Protein AF-A0A401PYP1-F1 (afdb_monomer)

Organism: Scyliorhinus torazame (NCBI:txid75743)

Foldseek 3Di:
DDDDDDDDDPVDDVPCPLPPVPRDDDDDDDDDEDPLVLDDPVVCVVPRWDFQDKDADPVDNQWIWTWTQQQKIAIHGRVHHGDPVGMDHDPPPDRQRWGQNDWDADPVGDTDTDTHRPPD

Sequence (120 aa):
VVVELQKADFAGSLTDLGLIPGGKIKLIHSSSIEVNSFLPRNLVQLGSPKTLSIRFLPSDPNHFFIGTDIGLVSHGTRHGLQAAPKLYKPQINGARPVQVTCIDFCHFGKTLFLGSEPNL

Nearest PDB structures (foldseek):
  8rgh-assembly1_C  TM=6.516E-01  e=3.880E-08  Homo sapiens
  8glv-assembly1_AF  TM=7.349E-01  e=1.192E-02  Chlamydomonas reinhardtii
  6zym-assembly1_p  TM=6.897E-01  e=8.210E-02  Homo sapiens
  8i0w-assembly1_1  TM=6.915E-01  e=1.530E-01  Homo sapiens
  7wb4-assembly1_c  TM=6.908E-01  e=3.436E-01  Xenopus laevis

Solvent-accessible surface area (backbone atoms only — not comparable to full-atom values): 7933 Å² total; per-residue (Å²): 137,88,82,86,81,89,75,89,53,92,92,56,53,96,85,55,88,63,78,55,94,86,52,87,82,83,86,73,94,85,81,86,71,74,71,73,77,63,50,74,78,87,45,56,91,80,48,81,79,44,82,60,29,76,42,63,38,86,94,45,74,53,34,34,38,38,20,14,52,60,36,36,34,26,27,35,31,77,86,75,43,75,37,89,73,48,65,47,67,74,85,71,92,60,100,67,61,32,24,18,64,43,68,52,73,45,94,87,77,45,85,46,77,48,66,48,63,96,84,123

Structure (mmCIF, N/CA/C/O backbone):
data_A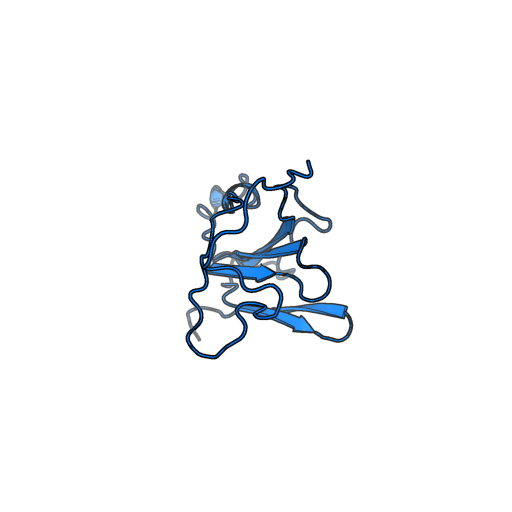F-A0A401PYP1-F1
#
_entry.id   AF-A0A401PYP1-F1
#
loop_
_atom_site.group_PDB
_atom_site.id
_atom_site.type_symbol
_atom_site.label_atom_id
_atom_site.label_alt_id
_atom_site.label_comp_id
_atom_site.label_asym_id
_atom_site.label_entity_id
_atom_site.label_seq_id
_atom_site.pdbx_PDB_ins_code
_atom_site.Cartn_x
_atom_site.Cartn_y
_atom_site.Cartn_z
_atom_site.occupancy
_atom_site.B_iso_or_equiv
_atom_site.auth_seq_id
_atom_site.auth_comp_id
_atom_site.auth_asym_id
_atom_site.auth_atom_id
_atom_site.pdbx_PDB_model_num
ATOM 1 N N . VAL A 1 1 ? 14.493 13.130 -21.061 1.00 40.69 1 VAL A N 1
ATOM 2 C CA . VAL A 1 1 ? 15.832 13.672 -21.383 1.00 40.69 1 VAL A CA 1
ATOM 3 C C . VAL A 1 1 ? 16.748 12.483 -21.583 1.00 40.69 1 VAL A C 1
ATOM 5 O O . VAL A 1 1 ? 16.864 11.683 -20.665 1.00 40.69 1 VAL A O 1
ATOM 8 N N . VAL A 1 2 ? 17.276 12.302 -22.792 1.00 41.31 2 VAL A N 1
ATOM 9 C CA . VAL A 1 2 ? 18.235 11.236 -23.115 1.00 41.31 2 VAL A CA 1
ATOM 10 C C . VAL A 1 2 ? 19.624 11.854 -23.024 1.00 41.31 2 VAL A C 1
ATOM 12 O O . VAL A 1 2 ? 19.846 12.917 -23.597 1.00 41.31 2 VAL A O 1
ATOM 15 N N . VAL A 1 3 ? 20.519 11.230 -22.259 1.00 57.00 3 VAL A N 1
ATOM 16 C CA . VAL A 1 3 ? 21.922 11.642 -22.140 1.00 57.00 3 VAL A CA 1
ATOM 17 C C . VAL A 1 3 ? 22.774 10.516 -22.702 1.00 57.00 3 VAL A C 1
ATOM 19 O O . VAL A 1 3 ? 22.706 9.388 -22.220 1.00 57.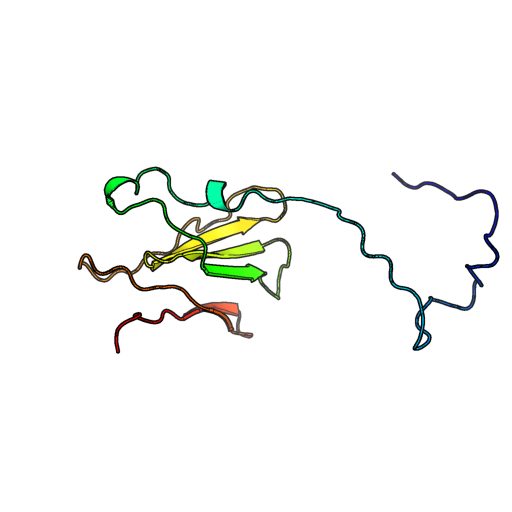00 3 VAL A O 1
ATOM 22 N N . GLU A 1 4 ? 23.549 10.826 -23.735 1.00 52.00 4 GLU A N 1
ATOM 23 C CA . GLU A 1 4 ? 24.520 9.916 -24.333 1.00 52.00 4 GLU A CA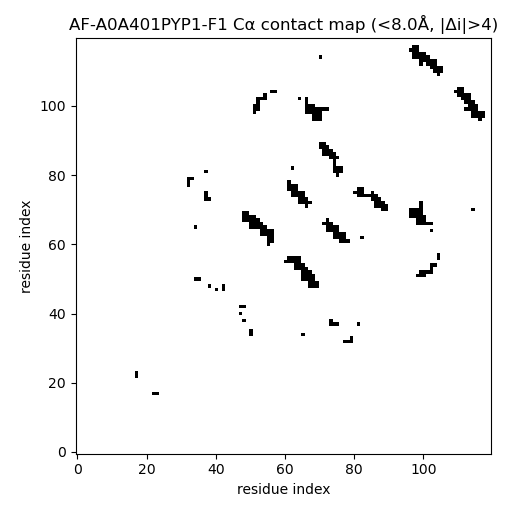 1
ATOM 24 C C . GLU A 1 4 ? 25.827 9.997 -23.526 1.00 52.00 4 GLU A C 1
ATOM 26 O O . GLU A 1 4 ? 26.386 11.080 -23.337 1.00 52.00 4 GLU A O 1
ATOM 31 N N . LEU A 1 5 ? 26.289 8.868 -22.980 1.00 52.41 5 LEU A N 1
ATOM 32 C CA . LEU A 1 5 ? 27.505 8.816 -22.164 1.00 52.41 5 LEU A CA 1
ATOM 33 C C . LEU A 1 5 ? 28.740 8.706 -23.068 1.00 52.41 5 LEU A C 1
ATOM 35 O O . LEU A 1 5 ? 28.979 7.682 -23.706 1.00 52.41 5 LEU A O 1
ATOM 39 N N . GLN A 1 6 ? 29.553 9.764 -23.092 1.00 53.44 6 GLN A N 1
ATOM 40 C CA . GLN A 1 6 ? 30.880 9.750 -23.701 1.00 53.44 6 GLN A CA 1
ATOM 41 C C . GLN A 1 6 ? 31.845 8.959 -22.806 1.00 53.44 6 GLN A C 1
ATOM 43 O O . GLN A 1 6 ? 32.265 9.463 -21.767 1.00 53.44 6 GLN A O 1
ATOM 48 N N . LYS A 1 7 ? 32.231 7.761 -23.267 1.00 53.09 7 LYS A N 1
ATOM 49 C CA . LYS A 1 7 ? 33.283 6.854 -22.754 1.00 53.09 7 LYS A CA 1
ATOM 50 C C . LYS A 1 7 ? 32.764 5.655 -21.952 1.00 53.09 7 LYS A C 1
ATOM 52 O O . LYS A 1 7 ? 32.171 5.788 -20.888 1.00 53.09 7 LYS A O 1
ATOM 57 N N . ALA A 1 8 ? 33.053 4.473 -22.499 1.00 51.44 8 ALA A N 1
ATOM 58 C CA . ALA A 1 8 ? 32.752 3.179 -21.909 1.00 51.44 8 ALA A CA 1
ATOM 59 C C . ALA A 1 8 ? 33.553 2.978 -20.616 1.00 51.44 8 ALA A C 1
ATOM 61 O O . ALA A 1 8 ? 34.786 3.014 -20.622 1.00 51.44 8 ALA A O 1
ATOM 62 N N . ASP A 1 9 ? 32.832 2.781 -19.517 1.00 49.41 9 ASP A N 1
ATOM 63 C CA . ASP A 1 9 ? 33.391 2.334 -18.250 1.00 49.41 9 ASP A CA 1
ATOM 64 C C . ASP A 1 9 ? 33.651 0.822 -18.349 1.00 49.41 9 ASP A C 1
ATOM 66 O O . ASP A 1 9 ? 32.788 0.070 -18.804 1.00 49.41 9 ASP A O 1
ATOM 70 N N . PHE A 1 10 ? 34.829 0.350 -17.938 1.00 51.19 10 PHE A N 1
ATOM 71 C CA . PHE A 1 10 ? 35.197 -1.077 -17.998 1.00 51.19 10 PHE A CA 1
ATOM 72 C C . PHE A 1 10 ? 34.375 -1.954 -17.028 1.00 51.19 10 PHE A C 1
ATOM 74 O O . PHE A 1 10 ? 34.538 -3.171 -17.003 1.00 51.19 10 PHE A O 1
ATOM 81 N N . ALA A 1 11 ? 33.456 -1.351 -16.270 1.00 51.78 11 ALA A N 1
ATOM 82 C CA . ALA A 1 11 ? 32.381 -2.028 -15.549 1.00 51.78 11 ALA A CA 1
ATOM 83 C C . ALA A 1 11 ? 31.119 -2.296 -16.408 1.00 51.78 11 ALA A C 1
ATOM 85 O O . ALA A 1 11 ? 30.119 -2.774 -15.880 1.00 51.78 11 ALA A O 1
ATOM 86 N N . GLY A 1 12 ? 31.147 -1.993 -17.712 1.00 49.34 12 GLY A N 1
ATOM 87 C CA . GLY A 1 12 ? 30.036 -2.158 -18.652 1.00 49.34 12 GLY A CA 1
ATOM 88 C C . GLY A 1 12 ? 30.462 -2.872 -19.932 1.00 49.34 12 GLY A C 1
ATOM 89 O O . GLY A 1 12 ? 30.572 -2.250 -20.9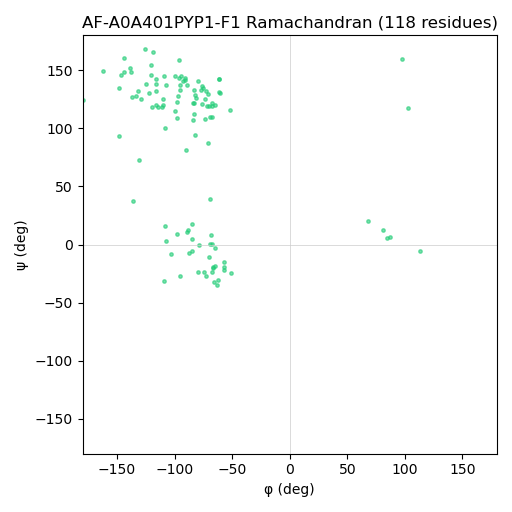89 1.00 49.34 12 GLY A O 1
ATOM 90 N N . SER A 1 13 ? 30.704 -4.184 -19.855 1.00 47.47 13 SER A N 1
ATOM 91 C CA . SER A 1 13 ? 30.808 -5.006 -21.065 1.00 47.47 13 SER A CA 1
ATOM 92 C C . SER A 1 13 ? 29.489 -4.934 -21.841 1.00 47.47 13 SER A C 1
ATOM 94 O O . SER A 1 13 ? 28.430 -5.183 -21.274 1.00 47.47 13 SER A O 1
ATOM 96 N N . LEU A 1 14 ? 29.547 -4.665 -23.151 1.00 49.53 14 LEU A N 1
ATOM 97 C CA . LEU A 1 14 ? 28.387 -4.688 -24.060 1.00 49.53 14 LEU A CA 1
ATOM 98 C C . LEU A 1 14 ? 27.650 -6.043 -24.075 1.00 49.53 14 LEU A C 1
ATOM 100 O O . LEU A 1 14 ? 26.524 -6.121 -24.560 1.00 49.53 14 LEU A O 1
ATOM 104 N N . THR A 1 15 ? 28.275 -7.104 -23.554 1.00 51.50 15 THR A N 1
ATOM 105 C CA . THR A 1 15 ? 27.701 -8.452 -23.456 1.00 51.50 15 THR A CA 1
ATOM 106 C C . THR A 1 15 ? 27.216 -8.821 -22.054 1.00 51.50 15 THR A C 1
ATOM 108 O O . THR A 1 15 ? 26.609 -9.878 -21.900 1.00 51.50 15 THR A O 1
ATOM 111 N N . ASP A 1 16 ? 27.488 -8.004 -21.032 1.00 53.56 16 ASP A N 1
ATOM 112 C CA . ASP A 1 16 ? 27.073 -8.278 -19.657 1.00 53.56 16 ASP A CA 1
ATOM 113 C C . ASP A 1 16 ? 25.955 -7.316 -19.256 1.00 53.56 16 ASP A C 1
ATOM 115 O O . ASP A 1 16 ? 26.178 -6.164 -18.893 1.00 53.56 16 ASP A O 1
ATOM 119 N N . LEU A 1 17 ? 24.720 -7.813 -19.315 1.00 55.75 17 LEU A N 1
ATOM 120 C CA . LEU A 1 17 ? 23.531 -7.103 -18.841 1.00 55.75 17 LEU A CA 1
ATOM 121 C C . LEU A 1 17 ? 23.505 -6.949 -17.303 1.00 55.75 17 LEU A C 1
ATOM 123 O O . LEU A 1 17 ? 22.481 -6.551 -16.749 1.00 55.75 17 LEU A O 1
ATOM 127 N N . GLY A 1 18 ? 24.587 -7.291 -16.591 1.00 54.19 18 GLY A N 1
ATOM 128 C CA . GLY A 1 18 ? 24.656 -7.240 -15.131 1.00 54.19 18 GLY A CA 1
ATOM 129 C C . GLY A 1 18 ? 23.753 -8.279 -14.463 1.00 54.19 18 GLY A C 1
ATOM 130 O O . GLY A 1 18 ? 23.388 -8.124 -13.299 1.00 54.19 18 GLY A O 1
ATOM 131 N N . LEU A 1 19 ? 23.371 -9.325 -15.208 1.00 60.31 19 LEU A N 1
ATOM 132 C CA . LEU A 1 19 ? 22.440 -10.379 -14.784 1.00 60.31 19 LEU A CA 1
ATOM 133 C C . LEU A 1 19 ? 23.152 -11.641 -14.278 1.00 60.31 19 LEU A C 1
ATOM 135 O O . LEU A 1 19 ? 22.514 -12.668 -14.047 1.00 60.31 19 LEU A O 1
ATOM 139 N N . ILE A 1 20 ? 24.471 -11.584 -14.100 1.00 62.31 20 ILE A N 1
ATOM 140 C CA . ILE A 1 20 ? 25.238 -12.688 -13.529 1.00 62.31 20 ILE A CA 1
ATOM 141 C C . ILE A 1 20 ? 24.924 -12.762 -12.023 1.00 62.31 20 ILE A C 1
ATOM 143 O O . ILE A 1 20 ? 24.981 -11.729 -11.343 1.00 62.31 20 ILE A O 1
ATOM 147 N N . PRO A 1 21 ? 24.609 -13.947 -11.462 1.00 58.25 21 PRO A N 1
ATOM 148 C CA . PRO A 1 21 ? 24.501 -14.114 -10.015 1.00 58.25 21 PRO A CA 1
ATOM 149 C C . PRO A 1 21 ? 25.770 -13.576 -9.326 1.00 58.25 21 PRO A C 1
ATOM 151 O O . PRO A 1 21 ? 26.864 -14.077 -9.571 1.00 58.25 21 PRO A O 1
ATOM 154 N N . GLY A 1 22 ? 25.635 -12.521 -8.511 1.00 68.06 22 GLY A N 1
ATOM 155 C CA . GLY A 1 22 ? 26.762 -11.782 -7.909 1.00 68.06 22 GLY A CA 1
ATOM 156 C C . GLY A 1 22 ? 26.941 -10.334 -8.398 1.00 68.06 22 GLY A C 1
ATOM 157 O O . GLY A 1 22 ? 27.764 -9.603 -7.843 1.00 68.06 2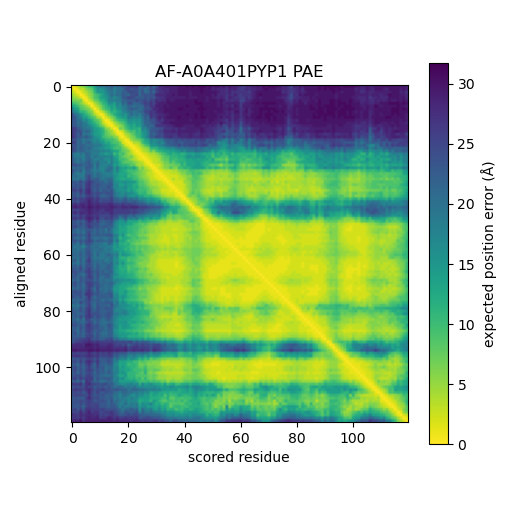2 GLY A O 1
ATOM 158 N N . GLY A 1 23 ? 26.161 -9.890 -9.389 1.00 66.31 23 GLY A N 1
ATOM 159 C CA . GLY A 1 23 ? 26.113 -8.495 -9.836 1.00 66.31 23 GLY A CA 1
ATOM 160 C C . GLY A 1 23 ? 25.652 -7.522 -8.740 1.00 66.31 23 GLY A C 1
ATOM 161 O O . GLY A 1 23 ? 24.769 -7.824 -7.935 1.00 66.31 23 GLY A O 1
ATOM 162 N N . LYS A 1 24 ? 26.251 -6.324 -8.693 1.00 69.38 24 LYS A N 1
ATOM 163 C CA . LYS A 1 24 ? 25.903 -5.279 -7.714 1.00 69.38 24 LYS A CA 1
ATOM 164 C C . LYS A 1 24 ? 24.706 -4.466 -8.212 1.00 69.38 24 LYS A C 1
ATOM 166 O O . LYS A 1 24 ? 24.848 -3.633 -9.101 1.00 69.38 24 LYS A O 1
ATOM 171 N N . ILE A 1 25 ? 23.540 -4.661 -7.602 1.00 69.50 25 ILE A N 1
ATOM 172 C CA . ILE A 1 25 ? 22.345 -3.853 -7.878 1.00 69.50 25 ILE A CA 1
ATOM 173 C C . ILE A 1 25 ? 22.419 -2.561 -7.056 1.00 69.50 25 ILE A C 1
ATOM 175 O O . ILE A 1 25 ? 22.489 -2.604 -5.827 1.00 69.50 25 ILE A O 1
ATOM 179 N N . LYS A 1 26 ? 22.380 -1.399 -7.719 1.00 74.75 26 LYS A N 1
ATOM 180 C CA . LYS A 1 26 ? 22.271 -0.094 -7.049 1.00 74.75 26 LYS A CA 1
ATOM 181 C C . LYS A 1 26 ? 20.816 0.368 -7.059 1.00 74.75 26 LYS A C 1
ATOM 183 O O . LYS A 1 26 ? 20.297 0.769 -8.096 1.00 74.75 26 LYS A O 1
ATOM 188 N N . LEU A 1 27 ? 20.171 0.344 -5.895 1.00 73.62 27 LEU A N 1
ATOM 189 C CA . LEU A 1 27 ? 18.854 0.952 -5.713 1.00 73.62 27 LEU A CA 1
ATOM 190 C C . LEU A 1 27 ? 19.021 2.458 -5.496 1.00 73.62 27 LEU A C 1
ATOM 192 O O . LEU A 1 27 ? 19.783 2.890 -4.633 1.00 73.62 27 LEU A O 1
ATOM 196 N N . ILE A 1 28 ? 18.323 3.255 -6.301 1.00 79.81 28 ILE A N 1
ATOM 197 C CA . ILE A 1 28 ? 18.349 4.718 -6.231 1.00 79.81 28 ILE A CA 1
ATOM 198 C C . ILE A 1 28 ? 16.947 5.188 -5.848 1.00 79.81 28 ILE A C 1
ATOM 200 O O . ILE A 1 28 ? 15.958 4.742 -6.428 1.00 79.81 28 ILE A O 1
ATOM 204 N N . HIS A 1 29 ? 16.857 6.090 -4.871 1.00 77.75 29 HIS A N 1
ATOM 205 C CA . HIS A 1 29 ? 15.589 6.690 -4.471 1.00 77.75 29 HIS A CA 1
ATOM 206 C C . HIS A 1 29 ? 15.081 7.627 -5.576 1.00 77.75 29 HIS A C 1
ATOM 208 O O . HIS A 1 29 ? 15.654 8.692 -5.803 1.00 77.75 29 HIS A O 1
ATOM 214 N N . SER A 1 30 ? 14.010 7.233 -6.263 1.00 73.50 30 SER A N 1
ATOM 215 C CA . SER A 1 30 ? 13.452 7.982 -7.395 1.00 73.50 30 SER A CA 1
ATOM 216 C C . SER A 1 30 ? 12.302 8.920 -7.016 1.00 73.50 30 SER A C 1
ATOM 218 O O . SER A 1 30 ? 12.093 9.922 -7.693 1.00 73.50 30 SER A O 1
ATOM 220 N N . SER A 1 31 ? 11.552 8.621 -5.950 1.00 76.44 31 SER A N 1
ATOM 221 C CA . SER A 1 31 ? 10.350 9.376 -5.567 1.00 76.44 31 SER A CA 1
ATOM 222 C C . SER A 1 31 ? 9.948 9.121 -4.116 1.00 76.44 31 SER A C 1
ATOM 224 O O . SER A 1 31 ? 10.099 7.998 -3.639 1.00 76.44 31 SER A O 1
ATOM 226 N N . SER A 1 32 ? 9.342 10.122 -3.473 1.00 83.06 32 SER A N 1
ATOM 227 C CA . SER A 1 32 ? 8.702 10.004 -2.156 1.00 83.06 32 SER A CA 1
ATOM 228 C C . SER A 1 32 ? 7.222 10.379 -2.252 1.00 83.06 32 SER A C 1
ATOM 230 O O . SER A 1 32 ? 6.856 11.246 -3.045 1.00 83.06 32 SER A O 1
ATOM 232 N N . ILE A 1 33 ? 6.374 9.715 -1.464 1.00 84.94 33 ILE A N 1
ATOM 233 C CA . ILE A 1 33 ? 4.923 9.925 -1.432 1.00 84.94 33 ILE A CA 1
ATOM 234 C C . ILE A 1 33 ? 4.495 10.120 0.022 1.00 84.94 33 ILE A C 1
ATOM 236 O O . ILE A 1 33 ? 4.740 9.263 0.871 1.00 84.94 33 ILE A O 1
ATOM 240 N N . GLU A 1 34 ? 3.809 11.225 0.308 1.00 87.31 34 GLU A N 1
ATOM 241 C CA . GLU A 1 34 ? 3.267 11.496 1.639 1.00 87.31 34 GLU A CA 1
ATOM 242 C C . GLU A 1 34 ? 1.928 10.770 1.842 1.00 87.31 34 GLU A C 1
ATOM 244 O O . GLU A 1 34 ? 0.861 11.271 1.488 1.00 87.31 34 GLU A O 1
ATOM 249 N N . VAL A 1 35 ? 1.967 9.577 2.437 1.00 82.44 35 VAL A N 1
ATOM 250 C CA . VAL A 1 35 ? 0.790 8.699 2.613 1.00 82.44 35 VAL A CA 1
ATOM 251 C C . VAL A 1 35 ? -0.330 9.302 3.473 1.00 82.44 35 VAL A C 1
ATOM 253 O O . VAL A 1 35 ? -1.508 9.059 3.214 1.00 82.44 35 VAL A O 1
ATOM 256 N N . ASN A 1 36 ? 0.005 10.156 4.443 1.00 80.50 36 ASN A N 1
ATOM 257 C CA . ASN A 1 36 ? -0.983 10.805 5.313 1.00 80.50 36 ASN A CA 1
ATOM 258 C C . ASN A 1 36 ? -1.877 11.801 4.556 1.00 80.50 36 ASN A C 1
ATOM 260 O O . ASN A 1 36 ? -3.007 12.053 4.972 1.00 80.50 36 ASN A O 1
ATOM 264 N N . SER A 1 37 ? -1.411 12.332 3.420 1.00 83.06 37 SER A N 1
ATOM 265 C CA . SER A 1 37 ? -2.186 13.260 2.584 1.00 83.06 37 SER A CA 1
ATOM 266 C C . SER A 1 37 ? -3.412 12.604 1.927 1.00 83.06 37 SER A C 1
ATOM 268 O O . SER A 1 37 ? -4.366 13.292 1.555 1.00 83.06 37 SER A O 1
ATOM 270 N N . PHE A 1 38 ? -3.423 11.271 1.826 1.00 85.06 38 PHE A N 1
ATOM 271 C CA . PHE A 1 38 ? -4.519 10.489 1.248 1.00 85.06 38 PHE A CA 1
ATOM 272 C C . PHE A 1 38 ? -5.602 10.128 2.270 1.00 85.06 38 PHE A C 1
ATOM 274 O O . PHE A 1 38 ? -6.643 9.584 1.894 1.00 85.06 38 PHE A O 1
ATOM 281 N N . LEU A 1 39 ? -5.374 10.409 3.553 1.00 82.25 39 LEU A N 1
ATOM 282 C CA . LEU A 1 39 ? -6.308 10.096 4.626 1.00 82.25 39 LEU A CA 1
ATOM 283 C C . LEU A 1 39 ? -7.238 11.294 4.886 1.00 82.25 39 LEU A C 1
ATOM 285 O O . LEU A 1 39 ? -6.795 12.446 4.833 1.00 82.25 39 LEU A O 1
ATOM 289 N N . PRO A 1 40 ? -8.538 11.082 5.158 1.00 76.44 40 PRO A N 1
ATOM 290 C CA . PRO A 1 40 ? -9.456 12.200 5.309 1.00 76.44 40 PRO A CA 1
ATOM 291 C C . PRO A 1 40 ? -9.192 12.938 6.628 1.00 76.44 40 PRO A C 1
ATOM 293 O O . PRO A 1 40 ? -9.365 12.386 7.713 1.00 76.44 40 PRO A O 1
ATOM 296 N N . ARG A 1 41 ? -8.839 14.226 6.537 1.00 71.38 41 ARG A N 1
ATOM 297 C CA . ARG A 1 41 ? -8.561 15.079 7.708 1.00 71.38 41 ARG A CA 1
ATOM 298 C C . ARG A 1 41 ? -9.778 15.354 8.597 1.00 71.38 41 ARG A C 1
ATOM 300 O O . ARG A 1 41 ? -9.605 15.713 9.749 1.00 71.38 41 ARG A O 1
ATOM 307 N N . ASN A 1 42 ? -11.003 15.173 8.100 1.00 65.38 42 ASN A N 1
ATOM 308 C CA . ASN A 1 42 ? -12.225 15.428 8.878 1.00 65.38 42 ASN A CA 1
ATOM 309 C C . ASN A 1 42 ? -12.583 14.306 9.874 1.00 65.38 42 ASN A C 1
ATOM 311 O O . ASN A 1 42 ? -13.566 14.432 10.595 1.00 65.38 42 ASN A O 1
ATOM 315 N N . LEU A 1 43 ? -11.799 13.225 9.945 1.00 62.00 43 LEU A N 1
ATOM 316 C CA . LEU A 1 43 ? -12.001 12.127 10.904 1.00 62.00 43 LEU A CA 1
ATOM 317 C C . LEU A 1 43 ? -11.275 12.325 12.238 1.00 62.00 43 LEU A C 1
ATOM 319 O O . LEU A 1 43 ? -11.257 11.413 13.055 1.00 62.00 43 LEU A O 1
ATOM 323 N N . VAL A 1 44 ? -10.730 13.520 12.490 1.00 52.88 44 VAL A N 1
ATOM 324 C CA . VAL A 1 44 ? -10.020 13.884 13.734 1.00 52.88 44 VAL A CA 1
ATOM 325 C C . VAL A 1 44 ? -10.826 13.559 15.000 1.00 52.88 44 VAL A C 1
ATOM 327 O O . VAL A 1 44 ? -10.236 13.288 16.041 1.00 52.88 44 VAL A O 1
ATOM 330 N N . GLN A 1 45 ? -12.157 13.493 14.910 1.00 54.81 45 GLN A N 1
ATOM 331 C CA . GLN A 1 45 ? -13.032 13.103 16.019 1.00 54.81 45 GLN A CA 1
ATOM 332 C C . GLN A 1 45 ? -12.840 11.642 16.488 1.00 54.81 45 GLN A C 1
ATOM 334 O O . GLN A 1 45 ? -13.223 11.320 17.608 1.00 54.81 45 GLN A O 1
ATOM 339 N N . LEU A 1 46 ? -12.229 10.780 15.663 1.00 57.25 46 LEU A N 1
ATOM 340 C CA . LEU A 1 46 ? -11.943 9.365 15.946 1.00 57.25 46 LEU A CA 1
ATOM 341 C C . LEU A 1 46 ? -10.445 9.087 16.209 1.00 57.25 46 LEU A C 1
ATOM 343 O O . LEU A 1 46 ? -10.061 7.939 16.413 1.00 57.25 46 LEU A O 1
ATOM 347 N N . GLY A 1 47 ? -9.602 10.127 16.216 1.00 63.47 47 GLY A N 1
ATOM 348 C CA . GLY A 1 47 ? -8.139 10.016 16.228 1.00 63.47 47 GLY A CA 1
ATOM 349 C C . GLY A 1 47 ? -7.528 10.148 14.829 1.00 63.47 47 GLY A C 1
ATOM 350 O O . GLY A 1 47 ? -8.210 10.006 13.814 1.00 63.47 47 GLY A O 1
ATOM 351 N N . SER A 1 48 ? -6.235 10.477 14.754 1.00 74.69 48 SER A N 1
ATOM 352 C CA . SER A 1 48 ? -5.526 10.528 13.473 1.00 74.69 48 SER A CA 1
ATOM 353 C C . SER A 1 48 ? -5.354 9.106 12.921 1.00 74.69 48 SER A C 1
ATOM 355 O O . SER A 1 48 ? -4.711 8.287 13.581 1.00 74.69 48 SER A O 1
ATOM 357 N N . PRO A 1 49 ? -5.901 8.791 11.730 1.00 82.44 49 PRO A N 1
ATOM 358 C CA . PRO A 1 49 ? -5.792 7.452 11.165 1.00 82.44 49 PRO A CA 1
ATOM 359 C C . PRO A 1 49 ? -4.329 7.088 10.929 1.00 82.44 49 PRO A C 1
ATOM 361 O O . PRO A 1 49 ? -3.574 7.859 10.327 1.00 82.44 49 PRO A O 1
ATOM 364 N N . LYS A 1 50 ? -3.933 5.903 11.387 1.00 87.62 50 LYS A N 1
ATOM 365 C CA . LYS A 1 50 ? -2.599 5.351 11.156 1.00 87.62 50 LYS A CA 1
ATOM 366 C C . LYS A 1 50 ? -2.631 4.425 9.955 1.00 87.62 50 LYS A C 1
ATOM 368 O O . LYS A 1 50 ? -3.537 3.611 9.798 1.00 87.62 50 LYS A O 1
ATOM 373 N N . THR A 1 51 ? -1.607 4.533 9.117 1.00 91.06 51 THR A N 1
ATOM 374 C CA . THR A 1 51 ? -1.397 3.599 8.008 1.00 91.06 51 THR A CA 1
ATOM 375 C C . THR A 1 51 ? -0.892 2.266 8.554 1.00 91.06 51 THR A C 1
ATOM 377 O O . THR A 1 51 ? 0.119 2.239 9.252 1.00 91.06 51 THR A O 1
ATOM 380 N N . LEU A 1 52 ? -1.580 1.173 8.221 1.00 91.25 52 LEU A N 1
ATOM 381 C CA . LEU A 1 52 ? -1.204 -0.192 8.602 1.00 91.25 52 LEU A CA 1
ATOM 382 C C . LEU A 1 52 ? -0.698 -1.018 7.416 1.00 91.25 52 LEU A C 1
ATOM 384 O O . LEU A 1 52 ? 0.149 -1.888 7.593 1.00 91.25 52 LEU A O 1
ATOM 388 N N . SER A 1 53 ? -1.199 -0.754 6.207 1.00 91.31 53 SER A N 1
ATOM 389 C CA . SER A 1 53 ? -0.819 -1.507 5.010 1.00 91.31 53 SER A CA 1
ATOM 390 C C . SER A 1 53 ? -0.812 -0.630 3.760 1.00 91.31 53 SER A C 1
ATOM 392 O O . SER A 1 53 ? -1.613 0.293 3.626 1.00 91.31 53 SER A O 1
ATOM 394 N N . ILE A 1 54 ? 0.106 -0.920 2.833 1.00 92.38 54 ILE A N 1
ATOM 395 C CA . ILE A 1 54 ? 0.167 -0.291 1.508 1.00 92.38 54 ILE A CA 1
ATOM 396 C C . ILE A 1 54 ? 0.361 -1.385 0.467 1.00 92.38 54 ILE A C 1
ATOM 398 O O . ILE A 1 54 ? 1.275 -2.204 0.587 1.00 92.38 54 ILE A O 1
ATOM 402 N N . ARG A 1 55 ? -0.485 -1.403 -0.565 1.00 92.19 55 ARG A N 1
ATOM 403 C CA . ARG A 1 55 ? -0.400 -2.388 -1.652 1.00 92.19 55 ARG A CA 1
ATOM 404 C C . ARG A 1 55 ? -0.611 -1.720 -3.007 1.00 92.19 55 ARG A C 1
ATOM 406 O O . ARG A 1 55 ? -1.598 -1.017 -3.213 1.00 92.19 55 ARG A O 1
ATOM 413 N N . PHE A 1 56 ? 0.335 -1.937 -3.919 1.00 91.00 56 PHE A N 1
ATOM 414 C CA . PHE A 1 56 ? 0.239 -1.490 -5.309 1.00 91.00 56 PHE A CA 1
ATOM 415 C C . PHE A 1 56 ? -0.645 -2.442 -6.102 1.00 91.00 56 PHE A C 1
ATOM 417 O O . PHE A 1 56 ? -0.560 -3.656 -5.917 1.00 91.00 56 PHE A O 1
ATOM 424 N N . LEU A 1 57 ? -1.468 -1.889 -6.988 1.00 89.31 57 LEU A N 1
ATOM 425 C CA . LEU A 1 57 ? -2.313 -2.671 -7.875 1.00 89.31 57 LEU A CA 1
ATOM 426 C C . LEU A 1 57 ? -1.425 -3.420 -8.891 1.00 89.31 57 LEU A C 1
ATOM 428 O O . LEU A 1 57 ? -0.694 -2.768 -9.635 1.00 89.31 57 LEU A O 1
ATOM 432 N N . PRO A 1 58 ? -1.473 -4.763 -8.968 1.00 88.75 58 PRO A N 1
ATOM 433 C CA . PRO A 1 58 ? -0.583 -5.522 -9.846 1.00 88.75 58 PRO A CA 1
ATOM 434 C C . PRO A 1 58 ? -0.782 -5.223 -11.334 1.00 88.75 58 PRO A C 1
ATOM 436 O O . PRO A 1 58 ? 0.184 -5.213 -12.089 1.00 88.75 58 PRO A O 1
ATOM 439 N N . SER A 1 59 ? -2.025 -4.963 -11.753 1.00 87.56 59 SER A N 1
ATOM 440 C CA . SER A 1 59 ? -2.357 -4.647 -13.147 1.00 87.56 59 SER A CA 1
ATOM 441 C C . SER A 1 59 ? -1.950 -3.233 -13.562 1.00 87.56 59 SER A C 1
ATOM 443 O O . SER A 1 59 ? -1.782 -2.978 -14.748 1.00 87.56 59 SER A O 1
ATOM 445 N N . ASP A 1 60 ? -1.813 -2.317 -12.600 1.00 89.38 60 ASP A N 1
ATOM 446 C CA . ASP A 1 60 ? -1.359 -0.948 -12.837 1.00 89.38 60 ASP A CA 1
ATOM 447 C C . ASP A 1 60 ? -0.576 -0.427 -11.614 1.00 89.38 60 ASP A C 1
ATOM 449 O O . ASP A 1 60 ? -1.165 0.135 -10.682 1.00 89.38 60 ASP A O 1
ATOM 453 N N . PRO A 1 61 ? 0.765 -0.572 -11.612 1.00 88.88 61 PRO A N 1
ATOM 454 C CA . PRO A 1 61 ? 1.631 -0.134 -10.516 1.00 88.88 61 PRO A CA 1
ATOM 455 C C . PRO A 1 61 ? 1.663 1.382 -10.285 1.00 88.88 61 PRO A C 1
ATOM 457 O O . PRO A 1 61 ? 2.369 1.843 -9.375 1.00 88.88 61 PRO A O 1
ATOM 460 N N . ASN A 1 62 ? 0.968 2.174 -11.107 1.00 91.12 62 ASN A N 1
ATOM 461 C CA . ASN A 1 62 ? 0.735 3.582 -10.820 1.00 91.12 62 ASN A CA 1
ATOM 462 C C . ASN A 1 62 ? -0.281 3.754 -9.685 1.00 91.12 62 ASN A C 1
ATOM 464 O O . ASN A 1 62 ? -0.196 4.735 -8.954 1.00 91.12 62 ASN A O 1
ATOM 468 N N . HIS A 1 63 ? -1.189 2.798 -9.484 1.00 92.19 63 HIS A N 1
ATOM 469 C CA . HIS A 1 63 ? -2.196 2.832 -8.427 1.00 92.19 63 HIS A CA 1
ATOM 470 C C . HIS A 1 63 ? -1.759 2.053 -7.183 1.00 92.19 63 HIS A C 1
ATOM 472 O O . HIS A 1 63 ? -1.163 0.977 -7.262 1.00 92.19 63 HIS A O 1
ATOM 478 N N . PHE A 1 64 ? -2.112 2.576 -6.012 1.00 92.69 64 PHE A N 1
ATOM 479 C CA . PHE A 1 64 ? -1.914 1.903 -4.733 1.00 92.69 64 PHE A CA 1
ATOM 480 C C . PHE A 1 64 ? -3.057 2.181 -3.761 1.00 92.69 64 PHE A C 1
ATOM 482 O O . PHE A 1 64 ? -3.801 3.155 -3.889 1.00 92.69 64 PHE A O 1
ATOM 489 N N . PHE A 1 65 ? -3.167 1.317 -2.761 1.00 93.50 65 PHE A N 1
ATOM 490 C CA . PHE A 1 65 ? -4.194 1.368 -1.734 1.00 93.50 65 PHE A CA 1
ATOM 491 C C . PHE A 1 65 ? -3.543 1.398 -0.355 1.00 93.50 65 PHE A C 1
ATOM 493 O O . PHE A 1 65 ? -2.562 0.688 -0.124 1.00 93.50 65 PHE A O 1
ATOM 500 N N . ILE A 1 66 ? -4.084 2.226 0.537 1.00 93.25 66 ILE A N 1
ATOM 501 C CA . ILE A 1 66 ? -3.616 2.405 1.916 1.00 93.25 66 ILE A CA 1
ATOM 502 C C . ILE A 1 66 ? -4.697 1.902 2.865 1.00 93.25 66 ILE A C 1
ATOM 504 O O . ILE A 1 66 ? -5.782 2.475 2.879 1.00 93.25 66 ILE A O 1
ATOM 508 N N . GLY A 1 67 ? -4.399 0.885 3.668 1.00 91.81 67 GLY A N 1
ATOM 509 C CA . GLY A 1 67 ? -5.258 0.408 4.750 1.00 91.81 67 GLY A CA 1
ATOM 510 C C . GLY A 1 67 ? -4.931 1.095 6.075 1.00 91.81 67 GLY A C 1
ATOM 511 O O . GLY A 1 67 ? -3.760 1.334 6.384 1.00 91.81 67 GLY A O 1
ATOM 512 N N . THR A 1 68 ? -5.963 1.410 6.859 1.00 89.94 68 THR A N 1
ATOM 513 C CA . THR A 1 68 ? -5.838 2.131 8.137 1.00 89.94 68 THR A CA 1
ATOM 514 C C . THR A 1 68 ? -6.339 1.335 9.338 1.00 89.94 68 THR A C 1
ATOM 516 O O . THR A 1 68 ? -7.057 0.343 9.199 1.00 89.94 68 THR A O 1
ATOM 519 N N . ASP A 1 69 ? -5.991 1.801 10.533 1.00 87.69 69 ASP A N 1
ATOM 520 C CA . ASP A 1 69 ? -6.473 1.284 11.818 1.00 87.69 69 ASP A CA 1
ATOM 521 C C . ASP A 1 69 ? -7.952 1.582 12.110 1.00 87.69 69 ASP A C 1
ATOM 523 O O . ASP A 1 69 ? -8.523 0.990 13.024 1.00 87.69 69 ASP A O 1
ATOM 527 N N . ILE A 1 70 ? -8.585 2.447 11.312 1.00 85.12 70 ILE A N 1
ATOM 528 C CA . ILE A 1 70 ? -9.995 2.833 11.463 1.00 85.12 70 ILE A CA 1
ATOM 529 C C . ILE A 1 70 ? -10.931 2.276 10.382 1.00 85.12 70 ILE A C 1
ATOM 531 O O . ILE A 1 70 ? -12.055 2.751 10.220 1.00 85.12 70 ILE A O 1
ATOM 535 N N . GLY A 1 71 ? -10.490 1.277 9.621 1.00 85.50 71 GLY A N 1
ATOM 536 C CA . GLY A 1 71 ? -11.341 0.568 8.657 1.00 85.50 71 GLY A CA 1
ATOM 537 C C . GLY A 1 71 ? -11.457 1.248 7.304 1.00 85.50 71 GLY A C 1
ATOM 538 O O . GLY A 1 71 ? -12.217 0.794 6.453 1.00 85.50 71 GLY A O 1
ATOM 539 N N . LEU A 1 72 ? -10.712 2.330 7.086 1.00 87.94 72 LEU A N 1
ATOM 540 C CA . LEU A 1 72 ? -10.695 3.036 5.814 1.00 87.94 72 LEU A CA 1
ATOM 541 C C . LEU A 1 72 ? -9.605 2.503 4.901 1.00 87.94 72 LEU A C 1
ATOM 543 O O . LEU A 1 72 ? -8.494 2.208 5.356 1.00 87.94 72 LEU A O 1
ATOM 547 N N . VAL A 1 73 ? -9.926 2.471 3.608 1.00 91.25 73 VAL A N 1
ATOM 548 C CA . VAL A 1 73 ? -8.949 2.246 2.547 1.00 91.25 73 VAL A CA 1
ATOM 549 C C . VAL A 1 73 ? -8.924 3.437 1.603 1.00 91.25 73 VAL A C 1
ATOM 551 O O . VAL A 1 73 ? -9.932 3.733 0.967 1.00 91.25 73 VAL A O 1
ATOM 554 N N . SER A 1 74 ? -7.784 4.111 1.487 1.00 92.38 74 SER A N 1
ATOM 555 C CA . SER A 1 74 ? -7.599 5.215 0.535 1.00 92.38 74 SER A CA 1
ATOM 556 C C . SER A 1 74 ? -6.973 4.726 -0.769 1.00 92.38 74 SER A C 1
ATOM 558 O O . SER A 1 74 ? -6.119 3.841 -0.751 1.00 92.38 74 SER A O 1
ATOM 560 N N . HIS A 1 75 ? -7.365 5.326 -1.896 1.00 93.31 75 HIS A N 1
ATOM 561 C CA . HIS A 1 75 ? -6.840 5.019 -3.233 1.00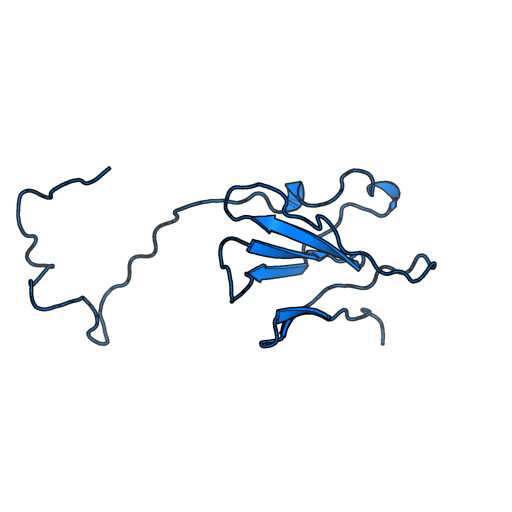 93.31 75 HIS A CA 1
ATOM 562 C C . HIS A 1 75 ? -5.997 6.182 -3.763 1.00 93.31 75 HIS A C 1
ATOM 564 O O . HIS A 1 75 ? -6.490 7.299 -3.949 1.00 93.31 75 HIS A O 1
ATOM 570 N N . GLY A 1 76 ? -4.715 5.921 -4.005 1.00 93.06 76 GLY A N 1
ATOM 571 C CA . GLY A 1 76 ? -3.748 6.909 -4.475 1.00 93.06 76 GLY A CA 1
ATOM 572 C C . GLY A 1 76 ? -3.023 6.473 -5.743 1.00 93.06 76 GLY A C 1
ATOM 573 O O . GLY A 1 76 ? -3.087 5.312 -6.156 1.00 93.06 76 GLY A O 1
ATOM 574 N N . THR A 1 77 ? -2.322 7.423 -6.355 1.00 92.12 77 THR A N 1
ATOM 575 C CA . THR A 1 77 ? -1.403 7.190 -7.468 1.00 92.12 77 THR A CA 1
ATOM 576 C C . THR A 1 77 ? 0.011 7.630 -7.121 1.00 92.12 77 THR A C 1
ATOM 578 O O . THR A 1 77 ? 0.220 8.522 -6.291 1.00 92.12 77 THR A O 1
ATOM 581 N N . ARG A 1 78 ? 1.008 7.023 -7.772 1.00 88.19 78 ARG A N 1
ATOM 582 C CA . ARG A 1 78 ? 2.439 7.251 -7.504 1.00 88.19 78 ARG A CA 1
ATOM 583 C C . ARG A 1 78 ? 2.857 8.720 -7.653 1.00 88.19 78 ARG A C 1
ATOM 585 O O . ARG A 1 78 ? 3.840 9.141 -7.055 1.00 88.19 78 ARG A O 1
ATOM 592 N N . HIS A 1 79 ? 2.089 9.503 -8.407 1.00 84.62 79 HIS A N 1
ATOM 593 C CA . HIS A 1 79 ? 2.312 10.931 -8.633 1.00 84.62 79 HIS A CA 1
ATOM 594 C C . HIS A 1 79 ? 1.644 11.847 -7.593 1.00 84.62 79 HIS A C 1
ATOM 596 O O . HIS A 1 79 ? 1.560 13.053 -7.809 1.00 84.62 79 HIS A O 1
ATOM 602 N N . GLY A 1 80 ? 1.163 11.301 -6.473 1.00 80.75 80 GLY A N 1
ATOM 603 C CA . GLY A 1 80 ? 0.621 12.102 -5.372 1.00 80.75 80 GLY A CA 1
ATOM 604 C C . GLY A 1 80 ? -0.865 12.452 -5.505 1.00 80.75 80 GLY A C 1
ATOM 605 O O . GLY A 1 80 ? -1.377 13.225 -4.701 1.00 80.75 80 GLY A O 1
ATOM 606 N N . LEU A 1 81 ? -1.572 11.907 -6.502 1.00 85.31 81 LEU A N 1
ATOM 607 C CA . LEU A 1 81 ? -2.985 12.210 -6.748 1.00 85.31 81 LEU A CA 1
ATOM 608 C C . LEU A 1 81 ? -3.892 11.108 -6.190 1.00 85.31 81 LEU A C 1
ATOM 610 O O . LEU A 1 81 ? -3.556 9.928 -6.238 1.00 85.31 81 LEU A O 1
ATOM 614 N N . GLN A 1 82 ? -5.072 11.475 -5.686 1.00 87.12 82 GLN A N 1
ATOM 615 C CA . GLN A 1 82 ? -6.107 10.492 -5.354 1.00 87.12 82 GLN A CA 1
ATOM 616 C C . GLN A 1 82 ? -6.780 9.979 -6.628 1.00 87.12 82 GLN A C 1
ATOM 618 O O . GLN A 1 82 ? -7.162 10.772 -7.492 1.00 87.12 82 GLN A O 1
ATOM 623 N N . ALA A 1 83 ? -6.964 8.665 -6.716 1.00 89.00 83 ALA A N 1
ATOM 624 C CA . ALA A 1 83 ? -7.700 8.028 -7.803 1.00 89.00 83 ALA A CA 1
ATOM 625 C C . ALA A 1 83 ? -9.154 7.760 -7.395 1.00 89.00 83 ALA A C 1
ATOM 627 O O . ALA A 1 83 ? -9.496 7.764 -6.215 1.00 89.00 83 ALA A O 1
ATOM 628 N N . ALA A 1 84 ? -10.037 7.589 -8.379 1.00 87.94 84 ALA A N 1
ATOM 629 C CA . ALA A 1 84 ? -11.419 7.215 -8.120 1.00 87.94 84 ALA A CA 1
ATOM 630 C C . ALA A 1 84 ? -11.563 5.680 -8.080 1.00 87.94 84 ALA A C 1
ATOM 632 O O . ALA A 1 84 ? -11.043 5.012 -8.975 1.00 87.94 84 ALA A O 1
ATOM 633 N N . PRO A 1 85 ? -12.323 5.127 -7.117 1.00 89.69 85 PRO A N 1
ATOM 634 C CA . PRO A 1 85 ? -12.930 5.809 -5.971 1.00 89.69 85 PRO A CA 1
ATOM 635 C C . PRO A 1 85 ? -11.896 6.117 -4.871 1.00 89.69 85 PRO A C 1
ATOM 637 O O . PRO A 1 85 ? -11.094 5.272 -4.495 1.00 89.69 85 PRO A O 1
ATOM 640 N N . LYS A 1 86 ? -11.966 7.334 -4.314 1.00 90.75 86 LYS A N 1
ATOM 641 C CA . LYS A 1 86 ? -10.939 7.896 -3.412 1.00 90.75 86 LYS A CA 1
ATOM 642 C C . LYS A 1 86 ? -10.798 7.162 -2.080 1.00 90.75 86 LYS A C 1
ATOM 644 O O . LYS A 1 86 ? -9.714 7.136 -1.501 1.00 90.75 86 LYS A O 1
ATOM 649 N N . LEU A 1 87 ? -11.907 6.625 -1.578 1.00 88.50 87 LEU A N 1
ATOM 650 C CA . LEU A 1 87 ? -12.013 6.053 -0.245 1.00 88.50 87 LEU A CA 1
ATOM 651 C C . LEU A 1 87 ? -13.021 4.904 -0.247 1.00 88.50 87 LEU A C 1
ATOM 653 O O . LEU A 1 87 ? -14.141 5.061 -0.736 1.00 88.50 87 LEU A O 1
ATOM 657 N N . TYR A 1 88 ? -12.649 3.798 0.379 1.00 88.75 88 TYR A N 1
ATOM 658 C CA . TYR A 1 88 ? -13.534 2.702 0.741 1.00 88.75 88 TYR A CA 1
ATOM 659 C C . TYR A 1 88 ? -13.729 2.729 2.252 1.00 88.75 88 TYR A C 1
ATOM 661 O O . TYR A 1 88 ? -12.782 2.945 3.011 1.00 88.75 88 TYR A O 1
ATOM 669 N N . LYS A 1 89 ? -14.972 2.528 2.683 1.00 84.88 89 LYS A N 1
ATOM 670 C CA . LYS A 1 89 ? -15.346 2.489 4.095 1.00 84.88 89 LYS A CA 1
ATOM 671 C C . LYS A 1 89 ? -16.345 1.360 4.345 1.00 84.88 89 LYS A C 1
ATOM 673 O O . LYS A 1 89 ? -17.114 1.042 3.431 1.00 84.88 89 LYS A O 1
ATOM 678 N N . PRO A 1 90 ? -16.379 0.783 5.554 1.00 78.50 90 PRO A N 1
ATOM 679 C CA . PRO A 1 90 ? -17.375 -0.213 5.911 1.00 78.50 90 PRO A CA 1
ATOM 680 C C . PRO A 1 90 ? -18.781 0.396 5.823 1.00 78.50 90 PRO A C 1
ATOM 682 O O . PRO A 1 90 ? -18.984 1.555 6.183 1.00 78.50 90 PRO A O 1
ATOM 685 N N . GLN A 1 91 ? -19.757 -0.385 5.353 1.00 77.81 91 GLN A N 1
ATOM 686 C CA . GLN A 1 91 ? -21.175 0.010 5.362 1.00 77.81 91 GLN A CA 1
ATOM 687 C C . GLN A 1 91 ? -21.870 -0.293 6.699 1.00 77.81 91 GLN A C 1
ATOM 689 O O . GLN A 1 91 ? -23.029 0.068 6.887 1.00 77.81 91 GLN A O 1
ATOM 694 N N . ILE A 1 92 ? -21.177 -0.961 7.627 1.00 70.69 92 ILE A N 1
ATOM 695 C CA . ILE A 1 92 ? -21.711 -1.282 8.950 1.00 70.69 92 ILE A CA 1
ATOM 696 C C . ILE A 1 92 ? -21.877 0.028 9.727 1.00 70.69 92 ILE A C 1
ATOM 698 O O . ILE A 1 92 ? -20.902 0.664 10.123 1.00 70.69 92 ILE A O 1
ATOM 702 N N . ASN A 1 93 ? -23.132 0.426 9.941 1.00 54.72 93 ASN A N 1
ATOM 703 C CA . ASN A 1 93 ? -23.495 1.520 10.835 1.00 54.72 93 ASN A CA 1
ATOM 704 C C . ASN A 1 93 ? -23.266 1.071 12.284 1.00 54.72 93 ASN A C 1
ATOM 706 O O . ASN A 1 93 ? -24.152 0.528 12.936 1.00 54.72 93 ASN A O 1
ATOM 710 N N . GLY A 1 94 ? -22.049 1.267 12.775 1.00 58.78 94 GLY A N 1
ATOM 711 C CA . GLY A 1 94 ? -21.663 0.940 14.140 1.00 58.78 94 GLY A CA 1
ATOM 712 C C . GLY A 1 94 ? -20.206 1.312 14.354 1.00 58.78 94 GLY A C 1
ATOM 713 O O . GLY A 1 94 ? -19.344 0.898 13.590 1.00 58.78 94 GLY A O 1
ATOM 714 N N . ALA A 1 95 ? -19.945 2.132 15.367 1.00 55.59 95 ALA A N 1
ATOM 715 C CA . ALA A 1 95 ? -18.693 2.843 15.627 1.00 55.59 95 ALA A CA 1
ATOM 716 C C . ALA A 1 95 ? -17.499 1.957 16.053 1.00 55.59 95 ALA A C 1
ATOM 718 O O . ALA A 1 95 ? -16.741 2.346 16.940 1.00 55.59 95 ALA A O 1
ATOM 719 N N . ARG A 1 96 ? -17.326 0.762 15.476 1.00 67.81 96 ARG A N 1
ATOM 720 C CA . ARG A 1 96 ? -16.154 -0.078 15.741 1.00 67.81 96 ARG A CA 1
ATOM 721 C C . ARG A 1 96 ? -15.122 0.068 14.624 1.00 67.81 96 ARG A C 1
ATOM 723 O O . ARG A 1 96 ? -15.402 -0.321 13.490 1.00 67.81 96 ARG A O 1
ATOM 730 N N . PRO A 1 97 ? -13.937 0.621 14.929 1.00 72.38 97 PRO A N 1
ATOM 731 C CA . PRO A 1 97 ? -12.837 0.654 13.982 1.00 72.38 97 PRO A CA 1
ATOM 732 C C . PRO A 1 97 ? -12.344 -0.781 13.735 1.00 72.38 97 PRO A C 1
ATOM 734 O O . PRO A 1 97 ? -11.920 -1.463 14.665 1.00 72.38 97 PRO A O 1
ATOM 737 N N . VAL A 1 98 ? -12.419 -1.246 12.486 1.00 81.62 98 VAL A N 1
ATOM 738 C CA . VAL A 1 98 ? -11.810 -2.513 12.046 1.00 81.62 98 VAL A CA 1
ATOM 739 C C . VAL A 1 98 ? -10.446 -2.193 11.455 1.00 81.62 98 VAL A C 1
ATOM 741 O O . VAL A 1 98 ? -10.339 -1.289 10.638 1.00 81.62 98 VAL A O 1
ATOM 744 N N . GLN A 1 99 ? -9.395 -2.919 11.814 1.00 87.94 99 GLN A N 1
ATOM 745 C CA . GLN A 1 99 ? -8.071 -2.632 11.268 1.00 87.94 99 GLN A CA 1
ATOM 746 C C . GLN A 1 99 ? -7.911 -3.274 9.887 1.00 87.94 99 GLN A C 1
ATOM 748 O O . GLN A 1 99 ? -8.134 -4.472 9.713 1.00 87.94 99 GLN A O 1
ATOM 753 N N . VAL A 1 100 ? -7.482 -2.494 8.892 1.00 90.12 100 VAL A N 1
ATOM 754 C CA . VAL A 1 100 ? -7.146 -3.011 7.556 1.00 90.12 100 VAL A CA 1
ATOM 755 C C . VAL A 1 100 ? -5.667 -3.392 7.521 1.00 90.12 100 VAL A C 1
ATOM 757 O O . VAL A 1 100 ? -4.802 -2.634 7.072 1.00 90.12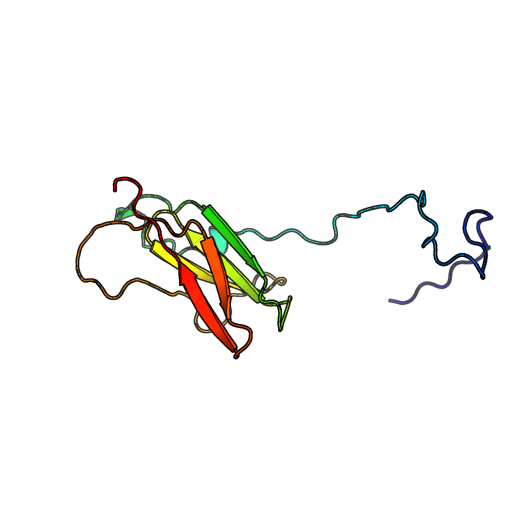 100 VAL A O 1
ATOM 760 N N . THR A 1 101 ? -5.374 -4.582 8.036 1.00 90.31 101 THR A N 1
ATOM 761 C CA . THR A 1 101 ? -4.012 -5.122 8.167 1.00 90.31 101 THR A CA 1
ATOM 762 C C . THR A 1 101 ? -3.467 -5.692 6.860 1.00 90.31 101 THR A C 1
ATOM 764 O O . THR A 1 101 ? -2.252 -5.728 6.671 1.00 90.31 101 THR A O 1
ATOM 767 N N . CYS A 1 102 ? -4.334 -6.093 5.926 1.00 88.31 102 CYS A N 1
ATOM 768 C CA . CYS A 1 102 ? -3.917 -6.636 4.639 1.00 88.31 102 CYS A CA 1
ATOM 769 C C . CYS A 1 102 ? -4.844 -6.219 3.486 1.00 88.31 102 CYS A C 1
ATOM 771 O O . CYS A 1 102 ? -6.044 -6.010 3.635 1.00 88.31 102 CYS A O 1
ATOM 773 N N . ILE A 1 103 ? -4.259 -6.076 2.297 1.00 90.50 103 ILE A N 1
ATOM 774 C CA . ILE A 1 103 ? -4.979 -5.769 1.058 1.00 90.50 103 ILE A CA 1
ATOM 775 C C . ILE A 1 103 ? -4.491 -6.751 0.001 1.00 90.50 103 ILE A C 1
ATOM 777 O O . ILE A 1 103 ? -3.278 -6.937 -0.163 1.00 90.50 103 ILE A O 1
ATOM 781 N N . ASP A 1 104 ? -5.426 -7.364 -0.719 1.00 88.38 104 ASP A N 1
ATOM 782 C CA . ASP A 1 104 ? -5.084 -8.310 -1.770 1.00 88.38 104 ASP A CA 1
ATOM 783 C C . ASP A 1 104 ? -5.947 -8.132 -3.016 1.00 88.38 104 ASP A C 1
ATOM 785 O O . ASP A 1 104 ? -7.104 -7.716 -2.964 1.00 88.38 104 ASP A O 1
ATOM 789 N N . PHE A 1 105 ? -5.364 -8.422 -4.171 1.00 85.75 105 PHE A N 1
ATOM 790 C CA . PHE A 1 105 ? -6.027 -8.195 -5.447 1.00 85.75 105 PHE A CA 1
ATOM 791 C C . PHE A 1 105 ? -6.392 -9.525 -6.075 1.00 85.75 105 PHE A C 1
ATOM 793 O O . PHE A 1 105 ? -5.544 -10.385 -6.301 1.00 85.75 105 PHE A O 1
ATOM 800 N N . CYS A 1 106 ? -7.670 -9.681 -6.407 1.00 81.38 106 CYS A N 1
ATOM 801 C CA . CYS A 1 106 ? -8.103 -10.827 -7.176 1.00 81.38 106 CYS A CA 1
ATOM 802 C C . CYS A 1 106 ? -7.600 -10.682 -8.616 1.00 81.38 106 CYS A C 1
ATOM 804 O O . CYS A 1 106 ? -7.866 -9.671 -9.269 1.00 81.38 106 CYS A O 1
ATOM 806 N N . HIS A 1 107 ? -6.952 -11.724 -9.144 1.00 73.94 107 HIS A N 1
ATOM 807 C CA . HIS A 1 107 ? -6.493 -11.770 -10.538 1.00 73.94 107 HIS A CA 1
ATOM 808 C C . HIS A 1 107 ? -7.622 -11.557 -11.566 1.00 73.94 107 HIS A C 1
ATOM 810 O O . HIS A 1 107 ? -7.356 -11.168 -12.696 1.00 73.94 107 HIS A O 1
ATOM 816 N N . PHE A 1 108 ? -8.887 -11.742 -11.169 1.00 76.44 108 PHE A N 1
ATOM 817 C CA . PHE A 1 108 ? -10.069 -11.487 -11.999 1.00 76.44 108 PHE A CA 1
ATOM 818 C C . PHE A 1 108 ? -10.545 -10.019 -11.981 1.00 76.44 108 PHE A C 1
ATOM 820 O O . PHE A 1 108 ? -11.693 -9.736 -12.316 1.00 76.44 108 PHE A O 1
ATOM 827 N N . GLY A 1 109 ? -9.693 -9.079 -11.560 1.00 65.94 109 GLY A N 1
ATOM 828 C CA . GLY A 1 109 ? -9.961 -7.638 -11.645 1.00 65.94 109 GLY A CA 1
ATOM 829 C C . GLY A 1 109 ? -10.847 -7.075 -10.532 1.00 65.94 109 GLY A C 1
ATOM 830 O O . GLY A 1 109 ? -11.306 -5.940 -10.629 1.00 65.94 109 GLY A O 1
ATOM 831 N N . LYS A 1 110 ? -11.095 -7.844 -9.465 1.00 69.44 110 LYS A N 1
ATOM 832 C CA . LYS A 1 110 ? -11.797 -7.351 -8.272 1.00 69.44 110 LYS A CA 1
ATOM 833 C C . LYS A 1 110 ? -10.790 -6.975 -7.192 1.00 69.44 110 LYS A C 1
ATOM 835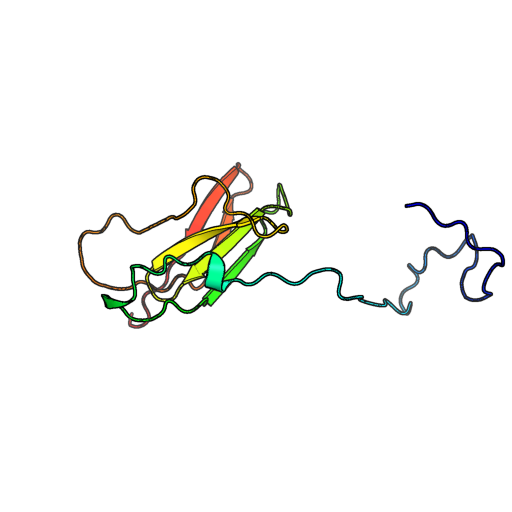 O O . LYS A 1 110 ? -10.006 -7.811 -6.745 1.00 69.44 110 LYS A O 1
ATOM 840 N N . THR A 1 111 ? -10.844 -5.729 -6.741 1.00 69.88 111 THR A N 1
ATOM 841 C CA . THR A 1 111 ? -10.104 -5.295 -5.555 1.00 69.88 111 THR A CA 1
ATOM 842 C C . THR A 1 111 ? -10.823 -5.804 -4.312 1.00 69.88 111 THR A C 1
ATOM 844 O O . THR A 1 111 ? -12.000 -5.498 -4.116 1.00 69.88 111 THR A O 1
ATOM 847 N N . LEU A 1 112 ? -10.133 -6.598 -3.494 1.00 71.50 112 LEU A N 1
ATOM 848 C CA . LEU A 1 112 ? -10.662 -7.144 -2.250 1.00 71.50 112 LEU A CA 1
ATOM 849 C C . LEU A 1 112 ? -9.856 -6.577 -1.075 1.00 71.50 112 LEU A C 1
ATOM 851 O O . LEU A 1 112 ? -8.647 -6.373 -1.153 1.00 71.50 112 LEU A O 1
ATOM 855 N N . PHE A 1 113 ? -10.530 -6.297 0.032 1.00 73.94 113 PHE A N 1
ATOM 856 C CA . PHE A 1 113 ? -9.886 -5.790 1.240 1.00 73.94 113 PHE A CA 1
ATOM 857 C C . PHE A 1 113 ? -10.189 -6.754 2.377 1.00 73.94 113 PHE A C 1
ATOM 859 O O . PHE A 1 113 ? -11.347 -7.121 2.577 1.00 73.94 113 PHE A O 1
ATOM 866 N N . LEU A 1 114 ? -9.155 -7.168 3.103 1.00 68.31 114 LEU A N 1
ATOM 867 C CA . LEU A 1 114 ? -9.287 -8.048 4.254 1.00 68.31 114 LEU A CA 1
ATOM 868 C C . LEU A 1 114 ? -8.969 -7.229 5.508 1.00 68.31 114 LEU A C 1
ATOM 870 O O . LEU A 1 114 ? -7.900 -6.638 5.646 1.00 68.31 114 LEU A O 1
ATOM 874 N N . GLY A 1 115 ? -9.942 -7.146 6.4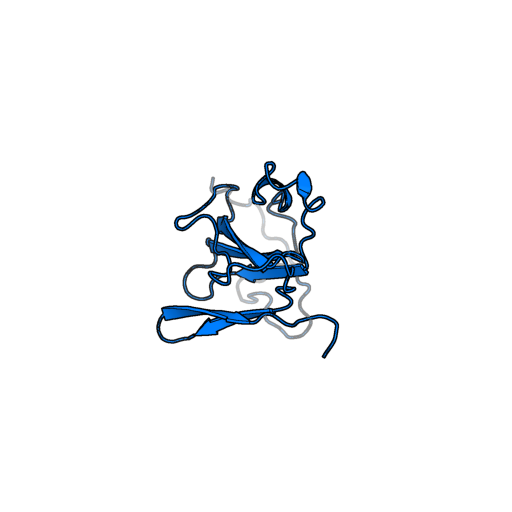08 1.00 68.25 115 GLY A N 1
ATOM 875 C CA . GLY A 1 115 ? -9.792 -6.485 7.699 1.00 68.25 115 GLY A CA 1
ATOM 876 C C . GLY A 1 115 ? -9.772 -7.515 8.817 1.00 68.25 115 GLY A C 1
ATOM 877 O O . GLY A 1 115 ? -10.481 -8.517 8.742 1.00 68.25 115 GLY A O 1
ATOM 878 N N . SER A 1 116 ? -8.983 -7.256 9.852 1.00 66.75 116 SER A N 1
ATOM 879 C CA . SER A 1 116 ? -8.991 -8.026 11.094 1.00 66.75 116 SER A CA 1
ATOM 880 C C . SER A 1 116 ? -9.428 -7.125 12.244 1.00 66.75 116 SER A C 1
ATOM 882 O O . SER A 1 116 ? -8.997 -5.973 12.342 1.00 66.75 116 SER A O 1
ATOM 884 N N . GLU A 1 117 ? -10.274 -7.637 13.132 1.00 64.38 117 GLU A N 1
ATOM 885 C CA . GLU A 1 117 ? -10.558 -6.975 14.405 1.00 64.38 117 GLU A CA 1
ATOM 886 C C . GLU A 1 117 ? -9.449 -7.357 15.399 1.00 64.38 117 GLU A C 1
ATOM 888 O O . GLU A 1 117 ? -9.100 -8.531 15.485 1.00 64.38 117 GLU A O 1
ATOM 893 N N . PRO A 1 118 ? -8.866 -6.407 16.144 1.00 60.16 118 PRO A N 1
ATOM 894 C CA . PRO A 1 118 ? -7.750 -6.703 17.043 1.00 60.16 118 PRO A CA 1
ATOM 895 C C . PRO A 1 118 ? -8.112 -7.561 18.277 1.00 60.16 118 PRO A C 1
ATOM 897 O O . PRO A 1 118 ? -7.222 -7.816 19.078 1.00 60.16 118 PRO A O 1
ATOM 900 N N . ASN A 1 119 ? -9.372 -7.989 18.464 1.00 55.94 119 ASN A N 1
ATOM 901 C CA . ASN A 1 119 ? -9.864 -8.620 19.705 1.00 55.94 119 ASN A CA 1
ATOM 902 C C . ASN A 1 119 ? -10.759 -9.869 19.504 1.00 55.94 119 ASN A C 1
ATOM 904 O O . ASN A 1 119 ? -11.715 -10.058 20.259 1.00 55.94 119 ASN A O 1
ATOM 908 N N . LEU A 1 120 ? -10.468 -10.724 18.520 1.00 48.47 120 LEU A N 1
ATOM 909 C CA . LEU A 1 120 ? -11.075 -12.060 18.401 1.00 48.47 120 LEU A CA 1
ATOM 910 C C . LEU A 1 120 ? -10.003 -13.140 18.261 1.00 48.47 120 LEU A C 1
ATOM 912 O O . LEU A 1 120 ? -9.052 -12.912 17.481 1.00 48.47 120 LEU A O 1
#

Mean predicted aligned error: 12.71 Å

pLDDT: mean 74.9, std 15.0, range [40.69, 93.5]

Secondary structure (DSSP, 8-state):
-----SS--TT--TT--S-STT------------GGGGS-GGGGGG-PPPEEEEEEETTEEEEEEEEETTS-EEEEETTSPEEEEEEE-----S--PPEEEEEEE-TTS-EEEEEE-TT-

InterPro domains:
  IPR042505 Cytoplasmic dynein 2 intermediate chain 1 [PTHR16022] (1-114)

Radius of gyration: 20.49 Å; Cα contacts (8 Å, |Δi|>4): 167; chains: 1; bounding box: 59×30×44 Å